Protein AF-A0A9W4WUK3-F1 (afdb_monomer_lite)

Sequence (40 aa):
MPGWEDSSWDYHGEDRKLYFKNNGKTYRTAFTTGDTIGCC

InterPro domains:
  IPR003877 SPRY domain [PF00622] (2-40)
  IPR013320 Concanava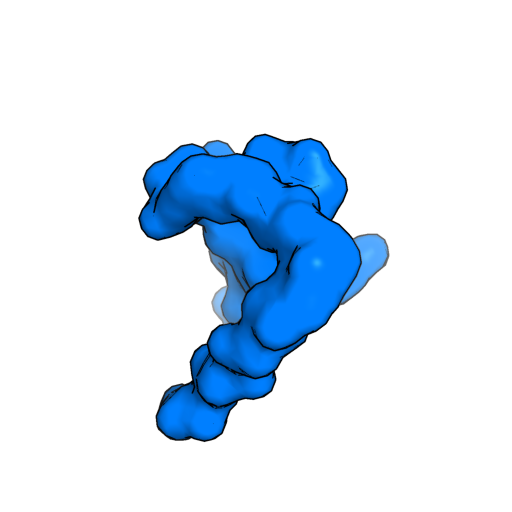lin A-like lectin/glucanase domain superfamily [SSF49899] (1-40)
  IPR043136 B30.2/SPRY domain superfamily [G3DSA:2.60.120.920] (1-40)

Structure (mmCIF, N/CA/C/O backbone):
data_AF-A0A9W4WUK3-F1
#
_entry.id   AF-A0A9W4WUK3-F1
#
loop_
_atom_site.group_PDB
_atom_site.id
_atom_site.type_symbol
_atom_site.label_atom_id
_atom_site.label_alt_id
_atom_site.label_comp_id
_ato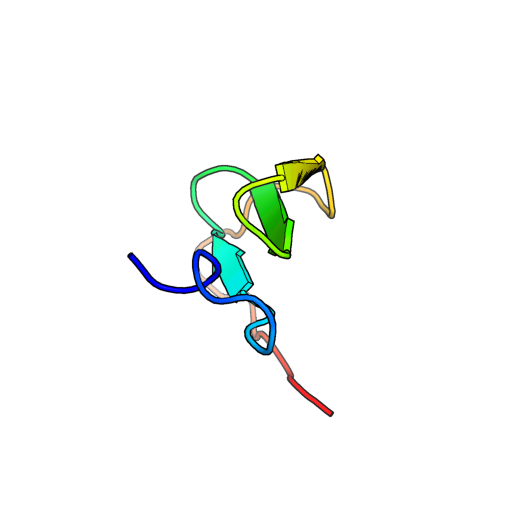m_site.label_asym_id
_atom_site.label_entity_id
_atom_site.label_seq_id
_atom_site.pdbx_PDB_ins_code
_atom_site.Cartn_x
_atom_site.Cartn_y
_atom_site.Cartn_z
_atom_site.occupancy
_atom_site.B_iso_or_equiv
_atom_site.auth_seq_id
_atom_site.auth_comp_id
_atom_site.auth_asym_id
_atom_site.auth_atom_id
_atom_site.pdbx_PDB_model_num
ATOM 1 N N . MET A 1 1 ? 6.973 -11.676 -5.722 1.00 57.88 1 MET A N 1
ATOM 2 C CA . MET A 1 1 ? 5.736 -11.128 -5.125 1.00 57.88 1 MET A CA 1
ATOM 3 C C . MET A 1 1 ? 5.229 -10.003 -6.021 1.00 57.88 1 MET A C 1
ATOM 5 O O . MET A 1 1 ? 6.060 -9.421 -6.711 1.00 57.88 1 MET A O 1
ATOM 9 N N . PRO A 1 2 ? 3.919 -9.718 -6.063 1.00 59.03 2 PRO A N 1
ATOM 10 C CA . PRO A 1 2 ? 3.372 -8.593 -6.828 1.00 59.03 2 PRO A CA 1
ATOM 11 C C . PRO A 1 2 ? 3.981 -7.250 -6.345 1.00 59.03 2 PRO A C 1
ATOM 13 O O . PRO A 1 2 ? 4.184 -7.078 -5.140 1.00 59.03 2 PRO A O 1
ATOM 16 N N . GLY A 1 3 ? 4.370 -6.347 -7.259 1.00 58.72 3 GLY A N 1
ATOM 17 C CA . GLY A 1 3 ? 5.046 -5.065 -6.953 1.00 58.72 3 GLY A CA 1
ATOM 18 C C . GLY A 1 3 ? 6.583 -5.087 -6.897 1.00 58.72 3 GLY A C 1
ATOM 19 O O . GLY A 1 3 ? 7.213 -4.090 -6.525 1.00 58.72 3 GLY A O 1
ATOM 20 N N . TRP A 1 4 ? 7.206 -6.227 -7.213 1.00 64.50 4 TRP A N 1
ATOM 21 C CA . TRP A 1 4 ? 8.667 -6.407 -7.176 1.00 64.50 4 TRP A CA 1
ATOM 22 C C . TRP A 1 4 ? 9.362 -6.180 -8.520 1.00 64.50 4 TRP A C 1
ATOM 24 O O . TRP A 1 4 ? 10.576 -6.002 -8.539 1.00 64.50 4 TRP A O 1
ATOM 34 N N . GLU A 1 5 ? 8.609 -6.171 -9.618 1.00 73.12 5 GLU A N 1
ATOM 35 C CA . GLU A 1 5 ? 9.135 -5.913 -10.958 1.00 73.12 5 GLU A CA 1
ATOM 36 C C . GLU A 1 5 ? 9.119 -4.423 -11.283 1.00 73.12 5 GLU A C 1
ATOM 38 O O . GLU A 1 5 ? 8.254 -3.670 -10.821 1.00 73.12 5 GLU A O 1
ATOM 43 N N . ASP A 1 6 ? 10.056 -4.011 -12.133 1.00 70.38 6 ASP A N 1
ATOM 44 C CA . ASP A 1 6 ? 10.351 -2.604 -12.407 1.00 70.38 6 ASP A CA 1
ATOM 45 C C . ASP A 1 6 ? 9.192 -1.822 -13.056 1.00 70.38 6 ASP A C 1
ATOM 47 O O . ASP A 1 6 ? 9.144 -0.591 -12.991 1.00 70.38 6 ASP A O 1
ATOM 51 N N . SER A 1 7 ? 8.245 -2.546 -13.653 1.00 74.50 7 SER A N 1
ATOM 52 C CA . SER A 1 7 ? 7.037 -2.045 -14.315 1.00 74.50 7 SER A CA 1
ATOM 53 C C . SER A 1 7 ? 5.744 -2.325 -13.540 1.00 74.50 7 SER A C 1
ATOM 55 O O . SER A 1 7 ? 4.659 -2.044 -14.047 1.00 74.50 7 SER A O 1
ATOM 57 N N . SER A 1 8 ? 5.834 -2.875 -12.326 1.00 73.62 8 SER A N 1
ATOM 58 C CA . SER A 1 8 ? 4.668 -3.255 -11.524 1.00 73.62 8 SER A CA 1
ATOM 59 C C . SER A 1 8 ? 4.389 -2.254 -10.405 1.00 73.62 8 SER A C 1
ATOM 61 O O .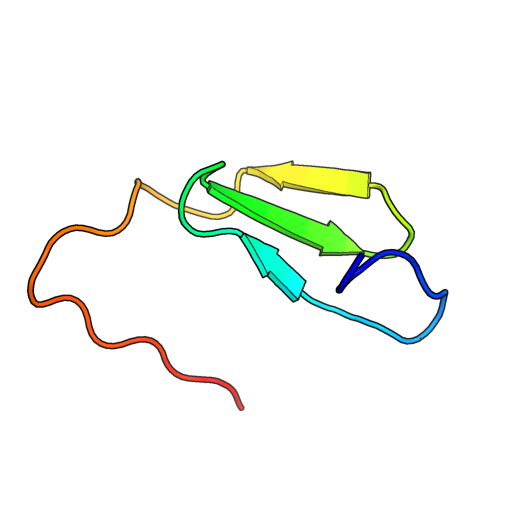 SER A 1 8 ? 5.299 -1.805 -9.706 1.00 73.62 8 SER A O 1
ATOM 63 N N . TRP A 1 9 ? 3.109 -1.929 -10.238 1.00 76.12 9 TRP A N 1
ATOM 64 C CA . TRP A 1 9 ? 2.581 -1.186 -9.100 1.00 76.12 9 TRP A CA 1
ATOM 65 C C . TRP A 1 9 ? 1.608 -2.092 -8.373 1.00 76.12 9 TRP A C 1
ATOM 67 O O . TRP A 1 9 ? 0.709 -2.647 -9.000 1.00 76.12 9 TRP A O 1
ATOM 77 N N . ASP A 1 10 ? 1.778 -2.221 -7.065 1.00 78.50 10 ASP A N 1
ATOM 78 C CA . ASP A 1 10 ? 0.898 -3.045 -6.249 1.00 78.50 10 ASP A CA 1
ATOM 79 C C . ASP A 1 10 ? 0.512 -2.346 -4.967 1.00 78.50 10 ASP A C 1
ATOM 81 O O . ASP A 1 10 ? 1.260 -1.527 -4.437 1.00 78.50 10 ASP A O 1
ATOM 85 N N . TYR A 1 11 ? -0.652 -2.697 -4.441 1.00 75.88 11 TYR A N 1
ATOM 86 C CA . TYR A 1 11 ? -1.083 -2.236 -3.136 1.00 75.88 11 TYR A CA 1
ATOM 87 C C . TYR A 1 11 ? -1.349 -3.434 -2.236 1.00 75.88 11 TYR A C 1
ATOM 89 O O . TYR A 1 11 ? -2.240 -4.237 -2.499 1.00 75.88 11 TYR A O 1
ATOM 97 N N . HIS A 1 12 ? -0.580 -3.534 -1.157 1.00 78.31 12 HIS A N 1
ATOM 98 C CA . HIS A 1 12 ? -0.751 -4.563 -0.137 1.00 78.31 12 HIS A CA 1
ATOM 99 C C . HIS A 1 12 ? -1.596 -3.963 0.985 1.00 78.31 12 HIS A C 1
ATOM 101 O O . HIS A 1 12 ? -1.154 -3.065 1.716 1.00 78.31 12 HIS A O 1
ATOM 107 N N . GLY A 1 13 ? -2.844 -4.417 1.083 1.00 67.06 13 GLY A N 1
ATOM 108 C CA . GLY A 1 13 ? -3.832 -3.872 2.015 1.00 67.06 13 GLY A CA 1
ATOM 109 C C . GLY A 1 13 ? -3.593 -4.241 3.470 1.00 67.06 13 GLY A C 1
ATOM 110 O O . GLY A 1 13 ? -3.929 -3.458 4.359 1.00 67.06 13 GLY A O 1
ATOM 111 N N . GLU A 1 14 ? -2.947 -5.375 3.701 1.00 75.94 14 GLU A N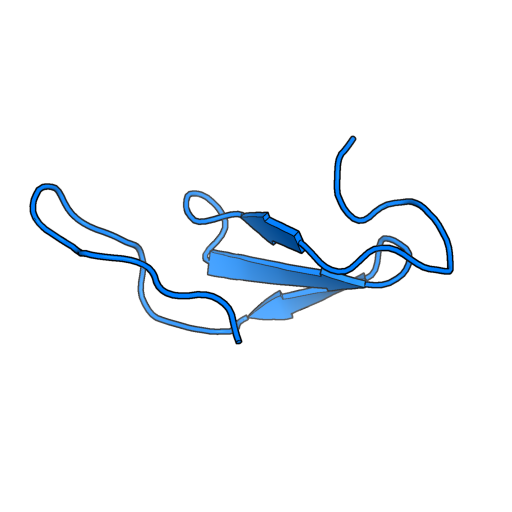 1
ATOM 112 C CA . GLU A 1 14 ? -2.471 -5.860 4.990 1.00 75.94 14 GLU A CA 1
ATOM 113 C C . GLU A 1 14 ? -1.396 -4.938 5.581 1.00 75.94 14 GLU A C 1
ATOM 115 O O . GLU A 1 14 ? -1.469 -4.540 6.746 1.00 75.94 14 GLU A O 1
ATOM 120 N N . ASP A 1 15 ? -0.457 -4.505 4.740 1.00 76.62 15 ASP A N 1
ATOM 121 C CA . ASP A 1 15 ? 0.701 -3.708 5.142 1.00 76.62 15 ASP A CA 1
ATOM 122 C C . ASP A 1 15 ? 0.467 -2.205 5.006 1.00 76.62 15 ASP A C 1
ATOM 124 O O . ASP A 1 15 ? 1.291 -1.406 5.467 1.00 76.62 15 ASP A O 1
ATOM 128 N N . ARG A 1 16 ? -0.655 -1.809 4.388 1.00 76.38 16 ARG A N 1
ATOM 129 C CA . ARG A 1 16 ? -1.003 -0.418 4.057 1.00 76.38 16 ARG A CA 1
ATOM 130 C C . ARG A 1 16 ? -0.004 0.248 3.115 1.00 76.38 16 ARG A C 1
ATOM 132 O O . ARG A 1 16 ? 0.180 1.472 3.150 1.00 76.38 16 ARG A O 1
ATOM 139 N N . LYS A 1 17 ? 0.671 -0.549 2.291 1.00 78.38 17 LYS A N 1
ATOM 140 C CA . LYS A 1 17 ? 1.787 -0.097 1.465 1.00 78.38 17 LYS A CA 1
ATOM 141 C C . LYS A 1 17 ? 1.465 -0.222 -0.010 1.00 78.38 17 LYS A C 1
ATOM 143 O O . LYS A 1 17 ? 1.055 -1.275 -0.482 1.00 78.38 17 LYS A O 1
ATOM 148 N N . LEU A 1 18 ? 1.718 0.862 -0.733 1.00 80.31 18 LEU A N 1
ATOM 149 C CA . LEU A 1 18 ? 1.881 0.820 -2.176 1.00 80.31 18 LEU A CA 1
ATOM 150 C C . LEU A 1 18 ? 3.336 0.450 -2.463 1.00 80.31 18 LEU A C 1
ATOM 152 O O . LEU A 1 18 ? 4.251 1.122 -1.978 1.00 80.31 18 LEU A O 1
ATOM 156 N N . TYR A 1 19 ? 3.533 -0.615 -3.222 1.00 78.62 19 TYR A N 1
ATOM 157 C CA . TYR A 1 19 ? 4.824 -1.120 -3.640 1.00 78.62 19 TYR A CA 1
ATOM 158 C C . TYR A 1 19 ? 5.095 -0.743 -5.093 1.00 78.62 19 TYR A C 1
ATOM 160 O O . TYR A 1 19 ? 4.270 -0.954 -5.982 1.00 78.62 19 TYR A O 1
ATOM 168 N N . PHE A 1 20 ? 6.288 -0.204 -5.313 1.00 78.12 20 PHE A N 1
ATOM 169 C CA . PHE A 1 20 ? 6.876 0.010 -6.628 1.00 78.12 20 PHE A CA 1
ATOM 170 C C . PHE A 1 20 ? 8.354 -0.350 -6.543 1.00 78.12 20 PHE A C 1
ATOM 172 O O . PHE A 1 20 ? 9.057 0.172 -5.673 1.00 78.12 20 PHE A O 1
ATOM 179 N N . LYS A 1 21 ? 8.835 -1.244 -7.414 1.00 76.31 21 LYS A N 1
ATOM 180 C CA . LYS A 1 21 ? 10.242 -1.690 -7.421 1.00 76.31 21 LYS A CA 1
ATOM 181 C C . LYS A 1 21 ? 10.727 -2.163 -6.049 1.00 76.31 21 LYS A C 1
ATOM 183 O O . LYS A 1 21 ? 11.815 -1.801 -5.602 1.00 76.31 21 LYS A O 1
ATOM 188 N N . ASN A 1 22 ? 9.887 -2.914 -5.335 1.00 71.56 22 ASN A N 1
ATOM 189 C CA . ASN A 1 22 ? 10.188 -3.405 -3.986 1.00 71.56 22 ASN A CA 1
ATOM 190 C C . ASN A 1 22 ? 10.342 -2.303 -2.903 1.00 71.56 22 ASN A C 1
ATOM 192 O O . ASN A 1 22 ? 10.773 -2.573 -1.783 1.00 71.56 22 ASN A O 1
ATOM 196 N N . ASN A 1 23 ? 9.969 -1.056 -3.209 1.00 73.19 23 ASN A N 1
ATOM 197 C CA . ASN A 1 23 ? 9.908 0.044 -2.253 1.00 73.19 23 ASN A CA 1
ATOM 198 C C . ASN A 1 23 ? 8.455 0.274 -1.826 1.00 73.19 23 ASN A C 1
ATOM 200 O O . ASN A 1 23 ? 7.610 0.639 -2.643 1.00 73.19 23 ASN A O 1
ATOM 204 N N . GLY A 1 24 ? 8.170 0.031 -0.547 1.00 75.31 24 GLY A N 1
ATOM 205 C CA . GLY A 1 24 ? 6.841 0.194 0.031 1.00 75.31 24 GLY A CA 1
ATOM 206 C C . GLY A 1 24 ? 6.671 1.557 0.696 1.00 75.31 24 GLY A C 1
ATOM 207 O O . GLY A 1 24 ? 7.343 1.848 1.688 1.00 75.31 24 GLY A O 1
ATOM 208 N N . LYS A 1 25 ? 5.721 2.366 0.219 1.00 77.81 25 LYS A N 1
ATOM 209 C CA . LYS A 1 25 ? 5.278 3.596 0.894 1.00 77.81 25 LYS A CA 1
ATOM 210 C C . LYS A 1 25 ? 3.910 3.408 1.529 1.00 77.81 25 LYS A C 1
ATOM 212 O O . LYS A 1 25 ? 3.003 2.884 0.890 1.00 77.81 25 LYS A O 1
ATOM 217 N N . THR A 1 26 ? 3.743 3.909 2.753 1.00 77.25 26 THR A N 1
ATOM 218 C CA . THR A 1 26 ? 2.428 3.977 3.402 1.00 77.25 26 THR A CA 1
ATOM 219 C C . THR A 1 26 ? 1.486 4.803 2.536 1.00 77.25 26 THR A C 1
ATOM 221 O O . THR A 1 26 ? 1.760 5.975 2.278 1.00 77.25 26 THR A O 1
ATOM 224 N N . TYR A 1 27 ? 0.400 4.191 2.072 1.00 70.69 27 TYR A N 1
ATOM 225 C CA . TYR A 1 27 ? -0.501 4.814 1.104 1.00 70.69 27 TYR A CA 1
ATOM 226 C C . TYR A 1 27 ? -1.899 5.076 1.677 1.00 70.69 27 TYR A C 1
ATOM 228 O O . TYR A 1 27 ? -2.528 6.044 1.255 1.00 70.69 27 TYR A O 1
ATOM 236 N N . ARG A 1 28 ? -2.366 4.328 2.697 1.00 70.06 28 ARG A N 1
ATOM 237 C CA . ARG A 1 28 ? -3.616 4.653 3.420 1.00 70.06 28 ARG A CA 1
ATOM 238 C C . ARG A 1 28 ? -3.803 3.905 4.746 1.00 70.06 28 ARG A C 1
ATOM 240 O O . ARG A 1 28 ? -2.949 3.140 5.173 1.00 70.06 28 ARG A O 1
ATOM 247 N N . THR A 1 29 ? -4.917 4.170 5.431 1.00 68.44 29 THR A N 1
ATOM 248 C CA . THR A 1 29 ? -5.416 3.345 6.544 1.00 68.44 29 THR A CA 1
ATOM 249 C C . THR A 1 29 ? -5.672 1.904 6.095 1.00 68.44 29 THR A C 1
ATOM 251 O O . THR A 1 29 ? -5.886 1.655 4.911 1.00 68.44 29 THR A O 1
ATOM 254 N N . ALA A 1 30 ? -5.617 0.960 7.041 1.00 68.94 30 ALA A N 1
ATOM 255 C CA . ALA A 1 30 ? -5.845 -0.455 6.753 1.00 68.94 30 ALA A CA 1
ATOM 256 C C . ALA A 1 30 ? -7.247 -0.641 6.184 1.00 68.94 30 ALA A C 1
ATOM 258 O O . ALA A 1 30 ? -8.181 0.021 6.642 1.00 68.94 30 ALA A O 1
ATOM 259 N N . PHE A 1 31 ? -7.369 -1.537 5.208 1.00 69.38 31 PHE A N 1
ATOM 260 C CA . PHE A 1 31 ? -8.680 -1.953 4.746 1.00 69.38 31 PHE A CA 1
ATOM 261 C C . PHE A 1 31 ? -9.413 -2.693 5.857 1.00 69.38 31 PHE A C 1
ATOM 263 O O . PHE A 1 31 ? -8.808 -3.418 6.651 1.00 69.38 31 PHE A O 1
ATOM 270 N N . THR A 1 32 ? -10.724 -2.519 5.887 1.00 73.69 32 THR A N 1
ATOM 271 C CA . THR A 1 32 ? -11.632 -3.289 6.725 1.00 73.69 32 THR A CA 1
ATOM 272 C C . THR A 1 32 ? -12.626 -4.054 5.859 1.00 73.69 32 THR A C 1
ATOM 274 O O . THR A 1 32 ? -12.832 -3.758 4.680 1.00 73.69 32 THR A O 1
ATOM 277 N N . THR A 1 33 ? -13.259 -5.066 6.447 1.00 83.81 33 THR A N 1
ATOM 278 C CA . THR A 1 33 ? -14.368 -5.783 5.818 1.00 83.81 33 THR A CA 1
ATOM 279 C C . THR A 1 33 ? -15.430 -4.785 5.351 1.00 83.81 33 THR A C 1
ATOM 281 O O . THR A 1 33 ? -15.958 -4.028 6.164 1.00 83.81 33 THR A O 1
ATOM 284 N N . GLY A 1 34 ? -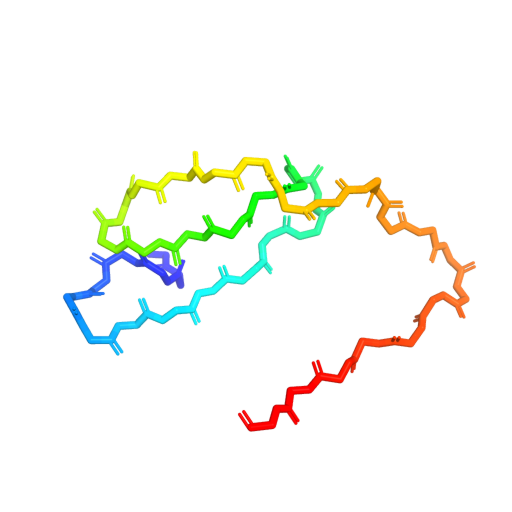15.744 -4.801 4.053 1.00 82.31 34 GLY A N 1
ATOM 285 C CA . GLY A 1 34 ? -16.724 -3.906 3.427 1.00 82.31 34 GLY A CA 1
ATOM 286 C C . GLY A 1 34 ? -16.130 -2.788 2.563 1.00 82.31 34 GLY A C 1
ATOM 287 O O . GLY A 1 34 ? -16.882 -2.148 1.830 1.00 82.31 34 GLY A O 1
ATOM 288 N N . ASP A 1 35 ? -14.810 -2.579 2.585 1.00 79.31 35 ASP A N 1
ATOM 289 C CA . ASP A 1 35 ? -14.160 -1.597 1.712 1.00 79.31 35 ASP A CA 1
ATOM 290 C C . ASP A 1 35 ? -14.157 -2.052 0.242 1.00 79.31 35 ASP A C 1
ATOM 292 O O . ASP A 1 35 ? -13.923 -3.219 -0.072 1.00 79.31 35 ASP A O 1
ATOM 296 N N . THR A 1 36 ? -14.391 -1.113 -0.679 1.00 81.38 36 THR A N 1
ATOM 297 C CA . THR A 1 36 ? -14.281 -1.340 -2.131 1.00 81.38 36 THR A CA 1
ATOM 298 C C . THR A 1 36 ? -13.039 -0.640 -2.674 1.00 81.38 36 THR A C 1
ATOM 300 O O . THR A 1 36 ? -12.874 0.565 -2.477 1.00 81.38 36 THR A O 1
ATOM 303 N N . ILE A 1 37 ? -12.177 -1.384 -3.375 1.00 78.62 37 ILE A N 1
ATOM 304 C CA . ILE A 1 37 ? -10.913 -0.885 -3.938 1.00 78.62 37 ILE A CA 1
ATOM 305 C C . ILE A 1 37 ? -11.046 -0.731 -5.452 1.00 78.62 37 ILE A C 1
ATOM 307 O O . ILE A 1 37 ? -11.476 -1.659 -6.132 1.00 78.62 37 ILE A O 1
ATOM 311 N N . GLY A 1 38 ? -10.669 0.437 -5.976 1.00 76.31 38 GLY A N 1
ATOM 312 C CA . GLY A 1 38 ? -10.672 0.736 -7.410 1.00 76.31 38 GLY A CA 1
ATOM 313 C C . GLY A 1 38 ? -9.262 0.938 -7.966 1.00 76.31 38 GLY A C 1
ATOM 314 O O . GLY A 1 38 ? -8.381 1.430 -7.263 1.00 76.31 38 GLY A O 1
ATOM 315 N N . CYS A 1 39 ? -9.073 0.583 -9.236 1.00 74.06 39 CYS A N 1
ATOM 316 C CA . CYS A 1 39 ? -7.879 0.859 -10.040 1.00 74.06 39 CYS A CA 1
ATOM 317 C C . CYS A 1 39 ? -8.310 1.641 -11.297 1.00 74.06 39 CYS A C 1
ATOM 319 O O . CYS A 1 39 ? -9.402 1.383 -11.811 1.00 74.06 39 CYS A O 1
ATOM 321 N N . CYS A 1 40 ? -7.498 2.597 -11.757 1.00 61.06 40 CYS A N 1
ATOM 322 C CA . CYS A 1 40 ?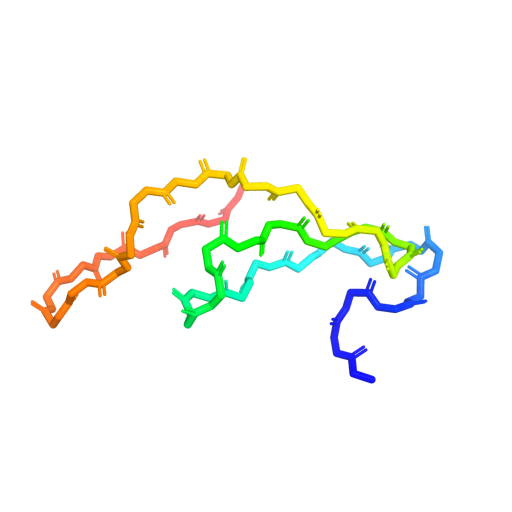 -7.725 3.410 -12.959 1.00 61.06 40 CYS A CA 1
ATOM 323 C C . CYS A 1 40 ? -6.505 3.334 -13.876 1.00 61.06 40 CYS A C 1
ATOM 325 O O . CYS A 1 40 ? -5.379 3.284 -13.331 1.00 61.06 40 CYS A O 1
#

Organism: NCBI:txid1117311

Radius of gyration: 10.47 Å; chains: 1; bounding box: 27×16×21 Å

pLDDT: mean 73.54, std 6.34, range [57.88, 83.81]

Foldseek 3Di:
DAQQDQPGWDADLVVCFIHHNNDTDNDDDHDDPPDDDDDD

Secondary structure (DSSP, 8-state):
-TT-STT-EEEETTTTEEEETTEEEE-SSPP-TT------